Protein AF-A0A6S7JBY1-F1 (afdb_monomer_lite)

Secondary structure (DSSP, 8-state):
----PPPPGGGS---HHHHHHHHHHHHTT-S-HHHHHHHHHHHHHHHHHHHHHHHHHS-TT-HHHHHGGGG-GGGGGG--HHHHHHHHHHTTTT----SHHHHHHHHHHHHHHHH--HHHHHHHHHSSS--SSS-SHHHHHHHHHHHHTT----

Structure (mmCIF, N/CA/C/O backbone):
data_AF-A0A6S7JBY1-F1
#
_entry.id   AF-A0A6S7JBY1-F1
#
loop_
_atom_site.group_PDB
_atom_site.id
_atom_site.type_symbol
_atom_site.label_atom_id
_atom_site.label_alt_id
_atom_site.label_comp_id
_atom_site.label_asym_id
_atom_site.label_entity_id
_atom_site.label_seq_id
_atom_site.pdbx_PDB_ins_code
_atom_site.Cartn_x
_atom_site.Cartn_y
_atom_site.Cartn_z
_atom_site.occupancy
_atom_site.B_iso_or_equiv
_atom_site.auth_seq_id
_atom_site.auth_comp_id
_atom_site.auth_asym_id
_atom_site.auth_atom_id
_atom_site.pdbx_PDB_model_num
ATOM 1 N N . MET A 1 1 ? -11.657 14.594 -15.644 1.00 36.44 1 MET A N 1
ATOM 2 C CA . MET A 1 1 ? -10.731 13.537 -16.104 1.00 36.44 1 MET A CA 1
ATOM 3 C C . MET A 1 1 ? -9.314 14.055 -15.934 1.00 36.44 1 MET A C 1
ATOM 5 O O . MET A 1 1 ? -8.944 14.974 -16.653 1.00 36.44 1 MET A O 1
ATOM 9 N N . SER A 1 2 ? -8.553 13.565 -14.951 1.00 42.56 2 SER A N 1
ATOM 10 C CA . SER A 1 2 ? -7.123 13.880 -14.874 1.00 42.56 2 SER A CA 1
ATOM 11 C C . SER A 1 2 ? -6.397 13.076 -15.952 1.00 42.56 2 SER A C 1
ATOM 13 O O . SER A 1 2 ? -6.587 11.869 -16.083 1.00 42.56 2 SER A O 1
ATOM 15 N N . THR A 1 3 ? -5.607 13.746 -16.782 1.00 44.09 3 THR A N 1
ATOM 16 C CA . THR A 1 3 ? -4.753 13.074 -17.759 1.00 44.09 3 THR A CA 1
ATOM 17 C C . THR A 1 3 ? -3.568 12.478 -17.012 1.00 44.09 3 THR A C 1
ATOM 19 O O . THR A 1 3 ? -2.728 13.214 -16.495 1.00 44.09 3 THR A O 1
ATOM 22 N N . PHE A 1 4 ? -3.511 11.150 -16.916 1.00 60.12 4 PHE A N 1
ATOM 23 C CA . PHE A 1 4 ? -2.340 10.458 -16.393 1.00 60.12 4 PHE A CA 1
ATOM 24 C C . PHE A 1 4 ? -1.171 10.673 -17.358 1.00 60.12 4 PHE A C 1
ATOM 26 O O . PHE A 1 4 ? -1.163 10.144 -18.469 1.00 60.12 4 PHE A O 1
ATOM 33 N N . THR A 1 5 ? -0.190 11.471 -16.945 1.00 64.50 5 THR A N 1
ATOM 34 C CA . THR A 1 5 ? 1.061 11.625 -17.687 1.00 64.50 5 THR A CA 1
ATOM 35 C C . THR A 1 5 ? 2.014 10.519 -17.239 1.00 64.50 5 THR A C 1
ATOM 37 O O . THR A 1 5 ? 2.362 10.478 -16.056 1.00 64.50 5 THR A O 1
ATOM 40 N N . PRO A 1 6 ? 2.470 9.629 -18.137 1.00 69.75 6 PRO A N 1
ATOM 41 C CA . PRO A 1 6 ? 3.441 8.607 -17.777 1.00 69.75 6 PRO A CA 1
ATOM 42 C C . PRO A 1 6 ? 4.709 9.253 -17.209 1.00 69.75 6 PRO A C 1
ATOM 44 O O . PRO A 1 6 ? 5.205 10.240 -17.758 1.00 69.75 6 PRO A O 1
ATOM 47 N N . ALA A 1 7 ? 5.263 8.680 -16.136 1.00 75.44 7 ALA A N 1
ATOM 48 C CA . ALA A 1 7 ? 6.563 9.096 -15.606 1.00 75.44 7 ALA A CA 1
ATOM 49 C C . ALA A 1 7 ? 7.606 9.114 -16.734 1.00 75.44 7 ALA A C 1
ATOM 51 O O . ALA A 1 7 ? 7.550 8.254 -17.609 1.00 75.44 7 ALA A O 1
ATOM 52 N N . LYS A 1 8 ? 8.559 10.053 -16.738 1.00 85.38 8 LYS A N 1
ATOM 53 C CA . LYS A 1 8 ? 9.656 10.074 -17.727 1.00 85.38 8 LYS A CA 1
ATOM 54 C C . LYS A 1 8 ? 10.577 8.867 -17.517 1.00 85.38 8 LYS A C 1
ATOM 56 O O . LYS A 1 8 ? 10.761 8.449 -16.378 1.00 85.38 8 LYS A O 1
ATOM 61 N N . ASP A 1 9 ? 11.200 8.347 -18.571 1.00 84.44 9 ASP A N 1
ATOM 62 C CA . ASP A 1 9 ? 12.057 7.149 -18.487 1.00 84.44 9 ASP A CA 1
ATOM 63 C C . ASP A 1 9 ? 13.127 7.255 -17.387 1.00 84.44 9 ASP A C 1
ATOM 65 O O . ASP A 1 9 ? 13.173 6.435 -16.475 1.00 84.44 9 ASP A O 1
ATOM 69 N N . ASN A 1 10 ? 13.882 8.355 -17.360 1.00 80.00 10 ASN A N 1
ATOM 70 C CA . ASN A 1 10 ? 14.938 8.584 -16.364 1.00 80.00 10 ASN A CA 1
ATOM 71 C C . ASN A 1 10 ? 14.419 8.799 -14.927 1.00 80.00 10 ASN A C 1
ATOM 73 O O . ASN A 1 10 ? 15.210 8.842 -13.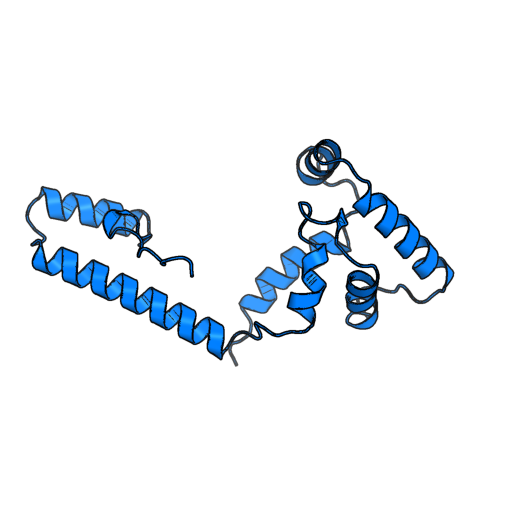978 1.00 80.00 10 ASN A O 1
ATOM 77 N N . SER A 1 11 ? 13.104 8.960 -14.759 1.00 84.94 11 SER A N 1
ATOM 78 C CA . SER A 1 11 ? 12.448 9.053 -13.451 1.00 84.94 11 SER A CA 1
ATOM 79 C C . SER A 1 11 ? 11.907 7.711 -12.952 1.00 84.94 11 SER A C 1
ATOM 81 O O . SER A 1 11 ? 11.552 7.619 -11.781 1.00 84.94 11 SER A O 1
ATOM 83 N N . LEU A 1 12 ? 11.888 6.667 -13.792 1.00 88.56 12 LEU A N 1
ATOM 84 C CA . LEU A 1 12 ? 11.520 5.324 -13.353 1.00 88.56 12 LEU A CA 1
ATOM 85 C C . LEU A 1 12 ? 12.555 4.795 -12.356 1.00 88.56 12 LEU A C 1
ATOM 87 O O . LEU A 1 12 ? 13.769 4.920 -12.551 1.00 88.56 12 LEU A O 1
ATOM 91 N N . PHE A 1 13 ? 12.063 4.195 -11.276 1.00 88.56 13 PHE A N 1
ATOM 92 C CA . PHE A 1 13 ? 12.916 3.480 -10.344 1.00 88.56 13 PHE A CA 1
ATOM 93 C C . PHE A 1 13 ? 13.251 2.111 -10.939 1.00 88.56 13 PHE A C 1
ATOM 95 O O . PHE A 1 13 ? 12.364 1.368 -11.331 1.00 88.56 13 PHE A O 1
ATOM 102 N N . ILE A 1 14 ? 14.537 1.788 -11.043 1.00 91.06 14 ILE A N 1
ATOM 103 C CA . ILE A 1 14 ? 15.023 0.482 -11.529 1.00 91.06 14 ILE A CA 1
ATOM 104 C C . ILE A 1 14 ? 16.037 -0.134 -10.556 1.00 91.06 14 ILE A C 1
ATOM 106 O O . ILE A 1 14 ? 16.766 -1.062 -10.898 1.00 91.06 14 ILE A O 1
ATOM 110 N N . GLY A 1 15 ? 16.103 0.415 -9.339 1.00 91.31 15 GLY A N 1
ATOM 111 C CA . GLY A 1 15 ? 17.172 0.169 -8.379 1.00 91.31 15 GLY A CA 1
ATOM 112 C C . GLY A 1 15 ? 18.366 1.105 -8.581 1.00 91.31 15 GLY A C 1
ATOM 113 O O . GLY A 1 15 ? 18.718 1.471 -9.703 1.00 91.31 15 GLY A O 1
ATOM 114 N N . PHE A 1 16 ? 18.996 1.501 -7.472 1.00 89.25 16 PHE A N 1
ATOM 115 C CA . PHE A 1 16 ? 20.134 2.426 -7.481 1.00 89.25 16 PHE A CA 1
ATOM 116 C C . PHE A 1 16 ? 21.323 1.869 -8.272 1.00 89.25 16 PHE A C 1
ATOM 118 O O . PHE A 1 16 ? 21.841 2.543 -9.155 1.00 89.25 16 PHE A O 1
ATOM 125 N N . VAL A 1 17 ? 21.707 0.616 -8.007 1.00 94.25 17 VAL A N 1
ATOM 126 C CA . VAL A 1 17 ? 22.855 -0.042 -8.656 1.00 94.25 17 VAL A CA 1
ATOM 127 C C . VAL A 1 17 ? 22.651 -0.141 -10.168 1.00 94.25 17 VAL A C 1
ATOM 129 O O . VAL A 1 17 ? 23.507 0.291 -10.935 1.00 94.25 17 VAL A O 1
ATOM 132 N N . THR A 1 18 ? 21.488 -0.635 -10.597 1.00 92.56 18 THR A N 1
ATOM 133 C CA . THR A 1 18 ? 21.123 -0.755 -12.013 1.00 92.56 18 THR A CA 1
ATOM 134 C C . THR A 1 18 ? 21.134 0.598 -12.712 1.00 92.56 18 THR A C 1
ATOM 136 O O . THR A 1 18 ? 21.651 0.714 -13.818 1.00 92.56 18 THR A O 1
ATOM 139 N N . LYS A 1 19 ? 20.598 1.641 -12.063 1.00 91.75 19 LYS A N 1
ATOM 140 C CA . LYS A 1 19 ? 20.559 2.993 -12.624 1.00 91.75 19 LYS A CA 1
ATOM 141 C C . LYS A 1 19 ? 21.957 3.580 -12.792 1.00 91.75 19 LYS A C 1
ATOM 143 O O . LYS A 1 19 ? 22.261 4.102 -13.858 1.00 91.75 19 LYS A O 1
ATOM 148 N N . THR A 1 20 ? 22.807 3.455 -11.776 1.00 93.25 20 THR A N 1
ATOM 149 C CA . THR A 1 20 ? 24.197 3.925 -11.830 1.00 93.25 20 THR A CA 1
ATOM 150 C C . THR A 1 20 ? 24.977 3.214 -12.934 1.00 93.25 20 THR A C 1
ATOM 152 O O . THR A 1 20 ? 25.657 3.869 -13.721 1.00 93.25 20 THR A O 1
ATOM 155 N N . GLN A 1 21 ? 24.827 1.892 -13.050 1.00 94.56 21 GLN A N 1
ATOM 156 C CA . GLN A 1 21 ? 25.494 1.116 -14.095 1.00 94.56 21 GLN A CA 1
ATOM 157 C C . GLN A 1 21 ? 24.974 1.458 -15.499 1.00 94.56 21 GLN A C 1
ATOM 159 O O . GLN A 1 21 ? 25.766 1.579 -16.427 1.00 94.56 21 GLN A O 1
ATOM 164 N N . LEU A 1 22 ? 23.661 1.649 -15.659 1.00 92.00 22 LEU A N 1
ATOM 165 C CA . LEU A 1 22 ? 23.058 2.063 -16.926 1.00 92.00 22 LEU A CA 1
ATOM 166 C C . LEU A 1 22 ? 23.603 3.420 -17.386 1.00 92.00 22 LEU A C 1
ATOM 168 O O . LEU A 1 22 ? 23.976 3.547 -18.547 1.00 92.00 22 LEU A O 1
ATOM 172 N N . CYS A 1 23 ? 23.682 4.412 -16.489 1.00 91.38 23 CYS A N 1
ATOM 173 C CA . CYS A 1 23 ? 24.256 5.721 -16.813 1.00 91.38 23 CYS A CA 1
ATOM 174 C C . CYS A 1 23 ? 25.703 5.591 -17.296 1.00 91.38 23 CYS A C 1
ATOM 176 O O . CYS A 1 23 ? 26.034 6.120 -18.353 1.00 91.38 23 CYS A O 1
ATOM 178 N N . LYS A 1 24 ? 26.527 4.822 -16.575 1.00 95.38 24 LYS A N 1
ATOM 179 C CA . LYS A 1 24 ? 27.924 4.579 -16.943 1.00 95.38 24 LYS A CA 1
ATOM 180 C C . LYS A 1 24 ? 28.054 3.969 -18.346 1.00 95.38 24 LYS A C 1
ATOM 182 O O . LYS A 1 24 ? 28.793 4.488 -19.171 1.00 95.38 24 LYS A O 1
ATOM 187 N N . LEU A 1 25 ? 27.292 2.917 -18.642 1.00 94.88 25 LEU A N 1
ATOM 188 C CA . LEU A 1 25 ? 27.345 2.235 -19.942 1.00 94.88 25 LEU A CA 1
ATOM 189 C C . LEU A 1 25 ? 26.817 3.097 -21.104 1.00 94.88 25 LEU A C 1
ATOM 191 O O . LEU A 1 25 ? 27.210 2.900 -22.251 1.00 94.88 25 LEU A O 1
ATOM 195 N N . ILE A 1 26 ? 25.922 4.050 -20.829 1.00 93.12 26 ILE A N 1
ATOM 196 C CA . ILE A 1 26 ? 25.489 5.044 -21.822 1.00 93.12 26 ILE A CA 1
ATOM 197 C C . ILE A 1 26 ? 26.615 6.047 -22.096 1.00 93.12 26 ILE A C 1
ATOM 199 O O . ILE A 1 26 ? 26.867 6.369 -23.254 1.00 93.12 26 ILE A O 1
ATOM 203 N N . GLU A 1 27 ? 27.289 6.532 -21.050 1.00 93.62 27 GLU A N 1
ATOM 204 C CA . GLU A 1 27 ? 28.423 7.462 -21.167 1.00 93.62 27 GLU A CA 1
ATOM 205 C C . GLU A 1 27 ? 29.613 6.829 -21.903 1.00 93.62 27 GLU A C 1
ATOM 207 O O . GLU A 1 27 ? 30.256 7.493 -22.714 1.00 93.62 27 GLU A O 1
ATOM 212 N N . GLU A 1 28 ? 29.868 5.540 -21.669 1.00 95.50 28 GLU A N 1
ATOM 213 C CA . GLU A 1 28 ? 30.917 4.756 -22.338 1.00 95.50 28 GLU A CA 1
ATOM 214 C C . GLU A 1 28 ? 30.562 4.395 -23.795 1.00 95.50 28 GLU A C 1
ATOM 216 O O . GLU A 1 28 ? 31.433 3.987 -24.560 1.00 95.50 28 GLU A O 1
ATOM 221 N N . GLY A 1 29 ? 29.305 4.592 -24.217 1.00 92.75 29 GLY A N 1
ATOM 222 C CA . GLY A 1 29 ? 28.830 4.269 -25.568 1.00 92.75 29 GLY A CA 1
ATOM 223 C C . GLY A 1 29 ? 28.512 2.786 -25.794 1.00 92.75 29 GLY A C 1
ATOM 224 O O . GLY A 1 29 ? 28.163 2.400 -26.911 1.00 92.75 29 GLY A O 1
ATOM 225 N N . ASP A 1 30 ? 28.569 1.969 -24.741 1.00 94.00 30 ASP A N 1
ATOM 226 C CA . ASP A 1 30 ? 28.297 0.527 -24.772 1.00 94.00 30 ASP A CA 1
ATOM 227 C C . ASP A 1 30 ? 26.800 0.208 -24.928 1.00 94.00 30 ASP A C 1
ATOM 229 O O . ASP A 1 30 ? 26.419 -0.884 -25.361 1.00 94.00 30 ASP A O 1
ATOM 233 N N . ILE A 1 31 ? 25.924 1.162 -24.594 1.00 93.31 31 ILE A N 1
ATOM 234 C CA . ILE A 1 31 ? 24.472 1.041 -24.758 1.00 93.31 31 ILE A CA 1
ATOM 235 C C . ILE A 1 31 ? 23.972 2.019 -25.816 1.00 93.31 31 ILE A C 1
ATOM 237 O O . ILE A 1 31 ? 24.049 3.237 -25.670 1.00 93.31 31 ILE A O 1
ATOM 241 N N . SER A 1 32 ? 23.354 1.470 -26.863 1.00 93.44 32 SER A N 1
ATOM 242 C CA . SER A 1 32 ? 22.677 2.275 -27.878 1.00 93.44 32 SER A CA 1
ATOM 243 C C . SER A 1 32 ? 21.369 2.887 -27.348 1.00 93.44 32 SER A C 1
ATOM 245 O O . SER A 1 32 ? 20.693 2.281 -26.505 1.00 93.44 32 SER A O 1
ATOM 247 N N . PRO A 1 33 ? 20.913 4.025 -27.909 1.00 91.25 33 PRO A N 1
ATOM 248 C CA . PRO A 1 33 ? 19.609 4.601 -27.571 1.00 91.25 33 PRO A CA 1
ATOM 249 C C . PRO A 1 33 ? 18.438 3.627 -27.780 1.00 91.25 33 PRO A C 1
ATOM 251 O O . PRO A 1 33 ? 17.457 3.650 -27.036 1.00 91.25 33 PRO A O 1
ATOM 254 N N . ALA A 1 34 ? 18.541 2.733 -28.771 1.00 92.19 34 ALA A N 1
ATOM 255 C CA . ALA A 1 34 ? 17.532 1.709 -29.031 1.00 92.19 34 ALA A CA 1
ATOM 256 C C . ALA A 1 34 ? 17.440 0.689 -27.884 1.00 92.19 34 ALA A C 1
ATOM 258 O O . ALA A 1 34 ? 16.339 0.347 -27.451 1.00 92.19 34 ALA A O 1
ATOM 259 N N . LEU A 1 35 ? 18.587 0.244 -27.359 1.00 92.38 35 LEU A N 1
ATOM 260 C CA . LEU A 1 35 ? 18.645 -0.683 -26.230 1.00 92.38 35 LEU A CA 1
ATOM 261 C C . LEU A 1 35 ? 18.183 -0.015 -24.926 1.00 92.38 35 LEU A C 1
ATOM 263 O O . LEU A 1 35 ? 17.423 -0.615 -24.167 1.00 92.38 35 LEU A O 1
ATOM 267 N N . GLN A 1 36 ? 18.563 1.246 -24.703 1.00 91.62 36 GLN A N 1
ATOM 268 C CA . GLN A 1 36 ? 18.078 2.044 -23.575 1.00 91.62 36 GLN A CA 1
ATOM 269 C C . GLN A 1 36 ? 16.544 2.167 -23.586 1.00 91.62 36 GLN A C 1
ATOM 271 O O . GLN A 1 36 ? 15.890 1.947 -22.566 1.00 91.62 36 GLN A O 1
ATOM 276 N N . ASN A 1 37 ? 15.953 2.469 -24.745 1.00 91.94 37 ASN A N 1
ATOM 277 C CA . ASN A 1 37 ? 14.500 2.541 -24.901 1.00 91.94 37 ASN A CA 1
ATOM 278 C C . ASN A 1 37 ? 13.837 1.172 -24.655 1.00 91.94 37 ASN A C 1
ATOM 280 O O . ASN A 1 37 ? 12.859 1.074 -23.913 1.00 91.94 37 ASN A O 1
ATOM 284 N N . ALA A 1 38 ? 14.399 0.091 -25.207 1.00 93.69 38 ALA A N 1
ATOM 285 C CA . ALA A 1 38 ? 13.892 -1.263 -24.984 1.00 93.69 38 ALA A CA 1
ATOM 286 C C . ALA A 1 38 ? 13.890 -1.653 -23.494 1.00 93.69 38 ALA A C 1
ATOM 288 O O . ALA A 1 38 ? 12.919 -2.251 -23.015 1.00 93.69 38 ALA A O 1
ATOM 289 N N . LEU A 1 39 ? 14.928 -1.265 -22.746 1.00 93.19 39 LEU A N 1
ATOM 290 C CA . LEU A 1 39 ? 14.995 -1.458 -21.299 1.00 93.19 39 LEU A CA 1
ATOM 291 C C . LEU A 1 39 ? 13.854 -0.721 -20.590 1.00 93.19 39 LEU A C 1
ATOM 293 O O . LEU A 1 39 ? 13.082 -1.348 -19.867 1.00 93.19 39 LEU A O 1
ATOM 297 N N . TYR A 1 40 ? 13.698 0.586 -20.817 1.00 93.44 40 TYR A N 1
ATOM 298 C CA . TYR A 1 40 ? 12.648 1.362 -20.152 1.00 93.44 40 TYR A CA 1
ATOM 299 C C . TYR A 1 40 ? 11.238 0.902 -20.530 1.00 93.44 40 TYR A C 1
ATOM 301 O O . TYR A 1 40 ? 10.360 0.830 -19.668 1.00 93.44 40 TYR A O 1
ATOM 309 N N . LYS A 1 41 ? 11.020 0.499 -21.786 1.00 93.88 41 LYS A N 1
ATOM 310 C CA . LYS A 1 41 ? 9.768 -0.134 -22.216 1.00 93.88 41 LYS A CA 1
ATOM 311 C C . LYS A 1 41 ? 9.486 -1.415 -21.426 1.00 93.88 41 LYS A C 1
ATOM 313 O O . LYS A 1 41 ? 8.355 -1.623 -20.991 1.00 93.88 41 LYS A O 1
ATOM 318 N N . SER A 1 42 ? 10.506 -2.240 -21.202 1.00 93.44 42 SER A N 1
ATOM 319 C CA . SER A 1 42 ? 10.387 -3.488 -20.438 1.00 93.44 42 SER A CA 1
ATOM 320 C C . SER A 1 42 ? 10.122 -3.230 -18.954 1.00 93.44 42 SER A C 1
ATOM 322 O O . SER A 1 42 ? 9.249 -3.863 -18.371 1.00 93.44 42 SER A O 1
ATOM 324 N N . VAL A 1 43 ? 10.797 -2.245 -18.357 1.00 93.94 43 VAL A N 1
ATOM 325 C CA . VAL A 1 43 ? 10.558 -1.802 -16.971 1.00 93.94 43 VAL A CA 1
ATOM 326 C C . VAL A 1 43 ? 9.114 -1.340 -16.786 1.00 93.94 43 VAL A C 1
ATOM 328 O O . VAL A 1 43 ? 8.455 -1.728 -15.824 1.00 93.94 43 VAL A O 1
ATOM 331 N N . ARG A 1 44 ? 8.584 -0.543 -17.720 1.00 93.12 44 ARG A N 1
ATOM 332 C CA . ARG A 1 44 ? 7.176 -0.121 -17.684 1.00 93.12 44 ARG A CA 1
ATOM 333 C C . ARG A 1 44 ? 6.233 -1.308 -17.778 1.00 93.12 44 ARG A C 1
ATOM 335 O O . ARG A 1 44 ? 5.300 -1.389 -16.988 1.00 93.12 44 ARG A O 1
ATOM 342 N N . ALA A 1 45 ? 6.484 -2.219 -18.716 1.00 94.00 45 ALA A N 1
ATOM 343 C CA . ALA A 1 45 ? 5.679 -3.424 -18.862 1.00 94.00 45 ALA A CA 1
ATOM 344 C C . ALA A 1 45 ? 5.688 -4.253 -17.571 1.00 94.00 45 ALA A C 1
ATOM 346 O O . ALA A 1 45 ? 4.629 -4.676 -17.123 1.00 94.00 45 ALA A O 1
ATOM 347 N N . PHE A 1 46 ? 6.847 -4.412 -16.929 1.00 93.81 46 PHE A N 1
ATOM 348 C CA . PHE A 1 46 ? 6.959 -5.083 -15.638 1.00 93.81 46 PHE A CA 1
ATOM 349 C C . PHE A 1 46 ? 6.102 -4.408 -14.558 1.00 93.81 46 PHE A C 1
ATOM 351 O O . PHE A 1 46 ? 5.325 -5.091 -13.894 1.00 93.81 46 PHE A O 1
ATOM 358 N N . TYR A 1 47 ? 6.187 -3.081 -14.408 1.00 92.06 47 TYR A N 1
ATOM 359 C CA . TYR A 1 47 ? 5.376 -2.351 -13.427 1.00 92.06 47 TYR A CA 1
ATOM 360 C C . TYR A 1 47 ? 3.878 -2.480 -13.687 1.00 92.06 47 TYR A C 1
ATOM 362 O O . TYR A 1 47 ? 3.123 -2.715 -12.748 1.00 92.06 47 TYR A O 1
ATOM 370 N N . VAL A 1 48 ? 3.455 -2.369 -14.948 1.00 91.31 48 VAL A N 1
ATOM 371 C CA . VAL A 1 48 ? 2.054 -2.563 -15.339 1.00 91.31 48 VAL A CA 1
ATOM 372 C C . VAL A 1 48 ? 1.599 -3.974 -14.981 1.00 91.31 48 VAL A C 1
ATOM 374 O O . VAL A 1 48 ? 0.614 -4.115 -14.273 1.00 91.31 48 VAL A O 1
ATOM 377 N N . ARG A 1 49 ? 2.352 -5.011 -15.369 1.00 93.38 49 ARG A N 1
ATOM 378 C CA . ARG A 1 49 ? 2.007 -6.407 -15.054 1.00 93.38 49 ARG A CA 1
ATOM 379 C C . ARG A 1 49 ? 1.982 -6.697 -13.559 1.00 93.38 49 ARG A C 1
ATOM 381 O O . ARG A 1 49 ? 1.115 -7.424 -13.096 1.00 93.38 49 ARG A O 1
ATOM 388 N N . THR A 1 50 ? 2.918 -6.128 -12.807 1.00 89.81 50 THR A N 1
ATOM 389 C CA . THR A 1 50 ? 2.968 -6.284 -11.348 1.00 89.81 50 THR A CA 1
ATOM 390 C C . THR A 1 50 ? 1.757 -5.632 -10.697 1.00 89.81 50 THR A C 1
ATOM 392 O O . THR A 1 50 ? 1.176 -6.202 -9.781 1.00 89.81 50 THR A O 1
ATOM 395 N N . LEU A 1 51 ? 1.359 -4.452 -11.178 1.00 88.50 51 LEU A N 1
ATOM 396 C CA . LEU A 1 51 ? 0.183 -3.760 -10.673 1.00 88.50 51 LEU A CA 1
ATOM 397 C C . LEU A 1 51 ? -1.111 -4.483 -11.057 1.00 88.50 51 LEU A C 1
ATOM 399 O O . LEU A 1 51 ? -1.967 -4.634 -10.199 1.00 88.50 51 LEU A O 1
ATOM 403 N N . GLU A 1 52 ? -1.237 -4.958 -12.299 1.00 90.56 52 GLU A N 1
ATOM 404 C CA . GLU A 1 52 ? -2.353 -5.812 -12.738 1.00 90.56 52 GLU A CA 1
ATOM 405 C C . GLU A 1 52 ? -2.471 -7.036 -11.826 1.00 90.56 52 GLU A C 1
ATOM 407 O O . GLU A 1 52 ? -3.512 -7.255 -11.220 1.00 90.56 52 GLU A O 1
ATOM 412 N N . TYR A 1 53 ? -1.366 -7.758 -11.620 1.00 89.56 53 TYR A N 1
ATOM 413 C CA . TYR A 1 53 ? -1.329 -8.897 -10.709 1.00 89.56 53 TYR A CA 1
ATOM 414 C C . TYR A 1 53 ? -1.743 -8.510 -9.285 1.00 89.56 53 TYR A C 1
ATOM 416 O O . TYR A 1 53 ? -2.536 -9.211 -8.665 1.00 89.56 53 TYR A O 1
ATOM 424 N N . ALA A 1 54 ? -1.225 -7.400 -8.756 1.00 85.75 54 ALA A N 1
ATOM 425 C CA . ALA A 1 54 ? -1.577 -6.926 -7.424 1.00 85.75 54 ALA A CA 1
ATOM 426 C C . ALA A 1 54 ? -3.067 -6.575 -7.320 1.00 85.75 54 ALA A C 1
ATOM 428 O O . ALA A 1 54 ? -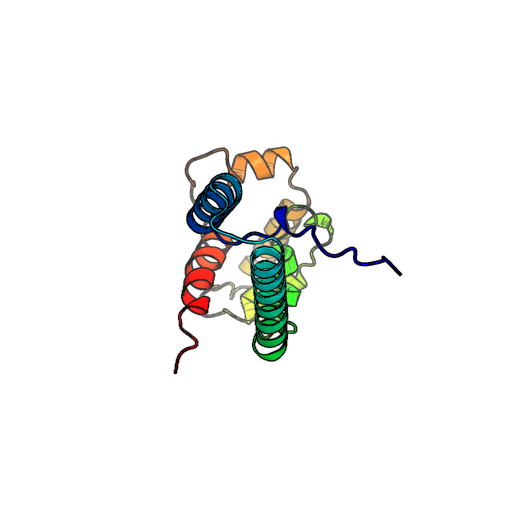3.685 -6.904 -6.319 1.00 85.75 54 ALA A O 1
ATOM 429 N N . ILE A 1 55 ? -3.655 -5.953 -8.342 1.00 84.81 55 ILE A N 1
ATOM 430 C CA . ILE A 1 55 ? -5.089 -5.644 -8.376 1.00 84.81 55 ILE A CA 1
ATOM 431 C C . ILE A 1 55 ? -5.928 -6.921 -8.413 1.00 84.81 55 ILE A C 1
ATOM 433 O O . ILE A 1 55 ? -6.927 -7.007 -7.706 1.00 84.81 55 ILE A O 1
ATOM 437 N N . ASP A 1 56 ? -5.506 -7.907 -9.201 1.00 86.56 56 ASP A N 1
ATOM 438 C CA . ASP A 1 56 ? -6.251 -9.151 -9.390 1.00 86.56 56 ASP A CA 1
ATOM 439 C C . ASP A 1 56 ? -6.146 -10.100 -8.185 1.00 86.56 56 ASP A C 1
ATOM 441 O O . ASP A 1 56 ? -7.046 -10.907 -7.957 1.00 86.56 56 ASP A O 1
ATOM 445 N N . ASN A 1 57 ? -5.042 -10.038 -7.430 1.00 85.06 57 ASN A N 1
ATOM 446 C CA . ASN A 1 57 ? -4.722 -11.031 -6.398 1.00 85.06 57 ASN A CA 1
ATOM 447 C C . ASN A 1 57 ? -4.691 -10.471 -4.973 1.00 85.06 57 ASN A C 1
ATOM 449 O O . ASN A 1 57 ? -4.829 -11.244 -4.026 1.00 85.06 57 ASN A O 1
ATOM 453 N N . LEU A 1 58 ? -4.493 -9.163 -4.782 1.00 80.38 58 LEU A N 1
ATOM 454 C CA . LEU A 1 58 ? -4.649 -8.566 -3.458 1.00 80.38 58 LEU A CA 1
ATOM 455 C C . LEU A 1 58 ? -6.129 -8.275 -3.222 1.00 80.38 58 LEU A C 1
ATOM 457 O O . LEU A 1 58 ? -6.810 -7.796 -4.131 1.00 80.38 58 LEU A O 1
ATOM 461 N N . PRO A 1 59 ? -6.640 -8.491 -2.001 1.00 77.81 59 PRO A N 1
ATOM 462 C CA . PRO A 1 59 ? -8.009 -8.145 -1.671 1.00 77.81 59 PRO A CA 1
ATOM 463 C C . PRO A 1 59 ? -8.092 -6.623 -1.471 1.00 77.81 59 PRO A C 1
ATOM 465 O O . PRO A 1 59 ? -8.213 -6.127 -0.360 1.00 77.81 59 PRO A O 1
ATOM 468 N N . LEU A 1 60 ? -7.960 -5.851 -2.556 1.00 72.75 60 LEU A N 1
ATOM 469 C CA . LEU A 1 60 ? -7.986 -4.385 -2.508 1.00 72.75 60 LEU A CA 1
ATOM 470 C C . LEU A 1 60 ? -9.344 -3.850 -2.029 1.00 72.75 60 LEU A C 1
ATOM 472 O O . LEU A 1 60 ? -9.391 -2.772 -1.450 1.00 72.75 60 LEU A O 1
ATOM 476 N N . ASN A 1 61 ? -10.406 -4.638 -2.221 1.00 74.25 61 ASN A N 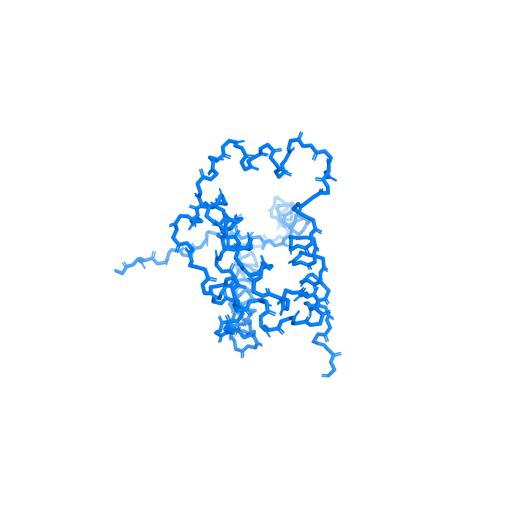1
ATOM 477 C CA . ASN A 1 61 ? -11.736 -4.437 -1.644 1.00 74.25 61 ASN A CA 1
ATOM 478 C C . ASN A 1 61 ? -11.955 -5.350 -0.416 1.00 74.25 61 ASN A C 1
ATOM 480 O O . ASN A 1 61 ? -13.006 -5.974 -0.295 1.00 74.25 61 ASN A O 1
ATOM 484 N N . ASP A 1 62 ? -10.951 -5.517 0.451 1.00 80.75 62 ASP A N 1
ATOM 485 C CA . ASP A 1 62 ? -11.160 -6.141 1.764 1.00 80.75 62 ASP A CA 1
ATOM 486 C C . ASP A 1 62 ? -11.776 -5.110 2.709 1.00 80.75 62 ASP A C 1
ATOM 488 O O . ASP A 1 62 ? -11.244 -4.004 2.851 1.00 80.75 62 ASP A O 1
ATOM 492 N N . ASP A 1 63 ? -12.836 -5.496 3.422 1.00 83.31 63 ASP A N 1
ATOM 493 C CA . ASP A 1 63 ? -13.441 -4.685 4.483 1.00 83.31 63 ASP A CA 1
ATOM 494 C C . ASP A 1 63 ? -12.392 -4.199 5.491 1.00 83.31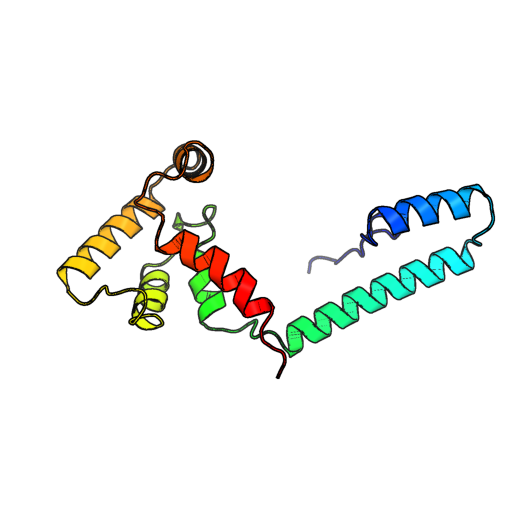 63 ASP A C 1
ATOM 496 O O . ASP A 1 63 ? -12.504 -3.120 6.065 1.00 83.31 63 ASP A O 1
ATOM 500 N N . LEU A 1 64 ? -11.320 -4.966 5.695 1.00 83.12 64 LEU A N 1
ATOM 501 C CA . LEU A 1 64 ? -10.215 -4.557 6.538 1.00 83.12 64 LEU A CA 1
ATOM 502 C C . LEU A 1 64 ? -9.519 -3.314 5.997 1.00 83.12 64 LEU A C 1
ATOM 504 O O . LEU A 1 64 ? -9.304 -2.380 6.765 1.00 83.12 64 LEU A O 1
ATOM 508 N N . LEU A 1 65 ? -9.160 -3.284 4.713 1.00 81.50 65 LEU A N 1
ATOM 509 C CA . LEU A 1 65 ? -8.471 -2.134 4.122 1.00 81.50 65 LEU A CA 1
ATOM 510 C C . LEU A 1 65 ? -9.366 -0.893 4.102 1.00 81.50 65 LEU A C 1
ATOM 512 O O . LEU A 1 65 ? -8.872 0.218 4.293 1.00 81.50 65 LEU A O 1
ATOM 516 N N . GLU A 1 66 ? -10.673 -1.087 3.927 1.00 83.69 66 GLU A N 1
ATOM 517 C CA . GLU A 1 66 ? -11.665 -0.018 4.011 1.00 83.69 66 GLU A CA 1
ATOM 518 C C . GLU A 1 66 ? -11.728 0.589 5.419 1.00 83.69 66 GLU A C 1
ATOM 520 O O . GLU A 1 66 ? -11.604 1.804 5.553 1.00 83.69 66 GLU A O 1
ATOM 525 N N . ASN A 1 67 ? -11.808 -0.239 6.466 1.00 83.00 67 ASN A N 1
ATOM 526 C CA . ASN A 1 67 ? -11.832 0.229 7.857 1.00 83.00 67 ASN A CA 1
ATOM 527 C C . ASN A 1 67 ? -10.449 0.705 8.351 1.00 83.00 67 ASN A C 1
ATOM 529 O O . ASN A 1 67 ? -10.348 1.510 9.271 1.00 83.00 67 ASN A O 1
ATOM 533 N N . ALA A 1 68 ? -9.345 0.280 7.725 1.00 81.31 68 ALA A N 1
ATOM 534 C CA . ALA A 1 68 ? -7.990 0.713 8.086 1.00 81.31 68 ALA A CA 1
ATOM 535 C C . ALA A 1 68 ? -7.706 2.198 7.780 1.00 81.31 68 ALA A C 1
ATOM 537 O O . ALA A 1 68 ? -6.637 2.706 8.136 1.00 81.31 68 ALA A O 1
ATOM 538 N N . LYS A 1 69 ? -8.640 2.923 7.151 1.00 71.56 69 LYS A N 1
ATOM 539 C CA . LYS A 1 69 ? -8.524 4.366 6.884 1.00 71.56 69 LYS A CA 1
ATOM 540 C C . LYS A 1 69 ? -8.342 5.197 8.153 1.00 71.56 69 LYS A C 1
ATOM 542 O O . LYS A 1 69 ? -7.662 6.224 8.078 1.00 71.56 69 LYS A O 1
ATOM 547 N N . LEU A 1 70 ? -8.805 4.708 9.308 1.00 73.81 70 LEU A N 1
ATOM 548 C CA . LEU A 1 70 ? -8.563 5.316 10.622 1.00 73.81 70 LEU A CA 1
ATOM 549 C C . LEU A 1 70 ? -7.063 5.513 10.937 1.00 73.81 70 LEU A C 1
ATOM 551 O O . LEU A 1 70 ? -6.693 6.404 11.698 1.00 73.81 70 LEU A O 1
ATOM 555 N N . VAL A 1 71 ? -6.168 4.726 10.317 1.00 73.12 71 VAL A N 1
ATOM 556 C CA . VAL A 1 71 ? -4.702 4.825 10.488 1.00 73.12 71 VAL A CA 1
ATOM 557 C C . VAL A 1 71 ? -4.122 6.070 9.794 1.00 73.12 71 VAL A C 1
ATOM 559 O O . VAL A 1 71 ? -2.977 6.463 10.040 1.00 73.12 71 VAL A O 1
ATOM 562 N N . ASN A 1 72 ? -4.894 6.746 8.940 1.00 80.31 72 ASN A N 1
ATOM 563 C CA . ASN A 1 72 ? -4.466 7.986 8.310 1.00 80.31 72 ASN A CA 1
ATOM 564 C C . ASN A 1 72 ? -4.603 9.176 9.271 1.00 80.31 72 ASN A C 1
ATOM 566 O O . ASN A 1 72 ? -5.604 9.889 9.268 1.00 80.31 72 ASN A O 1
ATOM 570 N N . PHE A 1 73 ? -3.536 9.448 10.025 1.00 78.12 73 PHE A N 1
ATOM 571 C CA . PHE A 1 73 ? -3.464 10.564 10.976 1.00 78.12 73 PHE A CA 1
ATOM 572 C C . PHE A 1 73 ? -3.856 11.926 10.385 1.00 78.12 73 PHE A C 1
ATOM 574 O O . PHE A 1 73 ? -4.380 12.761 11.113 1.00 78.12 73 PHE A O 1
ATOM 581 N N . ASN A 1 74 ? -3.636 12.157 9.086 1.00 79.31 74 ASN A N 1
ATOM 582 C CA . ASN A 1 74 ? -3.959 13.432 8.433 1.00 79.31 74 ASN A CA 1
ATOM 583 C C . ASN A 1 74 ? -5.453 13.596 8.102 1.00 79.31 74 ASN A C 1
ATOM 585 O O . ASN A 1 74 ? -5.823 14.600 7.504 1.00 79.31 74 ASN A O 1
ATOM 589 N N . ARG A 1 75 ? -6.274 12.573 8.360 1.00 81.56 75 ARG A N 1
ATOM 590 C CA . ARG A 1 75 ? -7.721 12.561 8.096 1.00 81.56 75 ARG A CA 1
ATOM 591 C C . ARG A 1 75 ? -8.519 11.989 9.268 1.00 81.56 75 ARG A C 1
ATOM 593 O O . ARG A 1 75 ? -9.664 11.586 9.087 1.00 81.56 75 ARG A O 1
ATOM 600 N N . ARG A 1 76 ? -7.909 11.914 10.451 1.00 83.69 76 ARG A N 1
ATOM 601 C CA . ARG A 1 76 ? -8.498 11.326 11.665 1.00 83.69 76 ARG A CA 1
ATOM 602 C C . ARG A 1 76 ? -9.816 11.989 12.068 1.00 83.69 76 ARG A C 1
ATOM 604 O O . ARG A 1 76 ? -10.691 11.335 12.617 1.00 83.69 76 ARG A O 1
ATOM 611 N N . GLU A 1 77 ? -9.974 13.271 11.759 1.00 85.62 77 GLU A N 1
ATOM 612 C CA . GLU A 1 77 ? -11.188 14.042 12.006 1.00 85.62 77 GLU A CA 1
ATOM 613 C C . GLU A 1 77 ? -12.394 13.540 11.195 1.00 85.62 77 GLU A C 1
ATOM 615 O O . GLU A 1 77 ? -13.529 13.856 11.534 1.00 85.62 77 GLU A O 1
ATOM 620 N N . TYR A 1 78 ? -12.150 12.748 10.145 1.00 87.06 78 TYR A N 1
ATOM 621 C CA . TYR A 1 78 ? -13.175 12.098 9.327 1.00 87.06 78 TYR A CA 1
ATOM 622 C C . TYR A 1 78 ? -13.313 10.599 9.612 1.00 87.06 78 TYR A C 1
ATOM 624 O O . TYR A 1 78 ? -14.127 9.952 8.961 1.00 87.06 78 TYR A O 1
ATOM 632 N N . ALA A 1 79 ? -12.502 10.042 10.517 1.00 86.25 79 ALA A N 1
ATOM 633 C CA . ALA A 1 79 ? -12.634 8.646 10.913 1.00 86.25 79 ALA A CA 1
ATOM 634 C C . ALA A 1 79 ? -13.951 8.439 11.672 1.00 86.25 79 ALA A C 1
ATOM 636 O O . ALA A 1 79 ? -14.427 9.340 12.370 1.00 86.25 79 ALA A O 1
ATOM 637 N N . GLU A 1 80 ? -14.511 7.242 11.581 1.00 90.00 80 GLU A N 1
ATOM 638 C CA . GLU A 1 80 ? -15.722 6.866 12.305 1.00 90.00 80 GLU A CA 1
ATOM 639 C C . GLU A 1 80 ? -15.404 5.835 13.389 1.00 90.00 80 GLU A C 1
ATOM 641 O O . GLU A 1 80 ? -14.532 4.983 13.231 1.00 90.00 80 GLU A O 1
ATOM 646 N N . LEU A 1 81 ? -16.138 5.881 14.504 1.00 88.88 81 LEU A N 1
ATOM 647 C CA . LEU A 1 81 ? -15.965 4.904 15.585 1.00 88.88 81 LEU A CA 1
ATOM 648 C C . LEU A 1 81 ? -16.245 3.468 15.104 1.00 88.88 81 LEU A C 1
ATOM 650 O O . LEU A 1 81 ? -15.585 2.532 15.550 1.00 88.88 81 LEU A O 1
ATOM 654 N N . SER A 1 82 ? -17.160 3.312 14.144 1.00 90.25 82 SER A N 1
ATOM 655 C CA . SER A 1 82 ? -17.475 2.048 13.467 1.00 90.25 82 SER A CA 1
ATOM 656 C C . SER A 1 82 ? -16.233 1.379 12.862 1.00 90.25 82 SER A C 1
ATOM 658 O O . SER A 1 82 ? -16.107 0.154 12.906 1.00 90.25 82 SER A O 1
ATOM 660 N N . GLU A 1 83 ? -15.273 2.171 12.370 1.00 87.25 83 GLU A N 1
ATOM 661 C CA . GLU A 1 83 ? -14.008 1.670 11.832 1.00 87.25 83 GLU A CA 1
ATOM 662 C C . GLU A 1 83 ? -13.146 1.037 12.933 1.00 87.25 83 GLU A C 1
ATOM 664 O O . GLU A 1 83 ? -12.462 0.047 12.687 1.00 87.25 83 GLU A O 1
ATOM 669 N N . VAL A 1 84 ? -13.193 1.560 14.163 1.00 87.25 84 VAL A N 1
ATOM 670 C CA . VAL A 1 84 ? -12.491 0.997 15.331 1.00 87.25 84 VAL A CA 1
ATOM 671 C C . VAL A 1 84 ? -13.201 -0.256 15.841 1.00 87.25 84 VAL A C 1
ATOM 673 O O . VAL A 1 84 ? -12.552 -1.277 16.088 1.00 87.25 84 VAL A O 1
ATOM 676 N N . GLU A 1 85 ? -14.529 -0.204 15.958 1.00 87.62 85 GLU A N 1
ATOM 677 C CA . GLU A 1 85 ? -15.369 -1.337 16.364 1.00 87.62 85 GLU A CA 1
ATOM 678 C C . GLU A 1 85 ? -15.173 -2.540 15.438 1.00 87.62 85 GLU A C 1
ATOM 680 O O . GLU A 1 85 ? -15.100 -3.679 15.902 1.00 87.62 85 GLU A O 1
ATOM 685 N N . TYR A 1 86 ? -15.000 -2.296 14.137 1.00 89.06 86 TYR A N 1
ATOM 686 C CA . TYR A 1 86 ? -14.673 -3.334 13.169 1.00 89.06 86 TYR A CA 1
ATOM 687 C C . TYR A 1 86 ? -13.426 -4.137 13.569 1.00 89.06 86 TYR A C 1
ATOM 689 O O . TYR A 1 86 ? -13.450 -5.368 13.529 1.00 89.06 86 TYR A O 1
ATOM 697 N N . PHE A 1 87 ? -12.341 -3.478 13.992 1.00 86.50 87 PHE A N 1
ATOM 698 C CA . PHE A 1 87 ? -11.122 -4.181 14.408 1.00 86.50 87 PHE A CA 1
ATOM 699 C C . PHE A 1 87 ? -11.314 -4.934 15.719 1.00 86.50 87 PHE A C 1
ATOM 701 O O . PHE A 1 87 ? -10.830 -6.060 15.834 1.00 86.50 87 PHE A O 1
ATOM 708 N N . VAL A 1 88 ? -12.024 -4.344 16.683 1.00 86.94 88 VAL A N 1
ATOM 709 C CA . VAL A 1 88 ? -12.344 -5.008 17.954 1.00 86.94 88 VAL A CA 1
ATOM 710 C C . VAL A 1 88 ? -13.111 -6.309 17.706 1.00 86.94 88 VAL A C 1
ATOM 712 O O . VAL A 1 88 ? -12.701 -7.358 18.198 1.00 86.94 88 VAL A O 1
ATOM 715 N N . ASN A 1 89 ? -14.140 -6.259 16.860 1.00 86.50 89 ASN A N 1
ATOM 716 C CA . ASN A 1 89 ? -14.980 -7.411 16.526 1.00 86.50 89 ASN A CA 1
ATOM 717 C C . ASN A 1 89 ? -14.274 -8.423 15.607 1.00 86.50 89 ASN A C 1
ATOM 719 O O . ASN A 1 89 ? -14.493 -9.625 15.703 1.00 86.50 89 ASN A O 1
ATOM 723 N N . ARG A 1 90 ? -13.410 -7.977 14.687 1.00 86.69 90 ARG A N 1
ATOM 724 C CA . ARG A 1 90 ? -12.685 -8.891 13.784 1.00 86.69 90 ARG A CA 1
ATOM 725 C C . ARG A 1 90 ? -11.536 -9.618 14.484 1.00 86.69 90 ARG A C 1
ATOM 727 O O . ARG A 1 90 ? -11.183 -10.728 14.089 1.00 86.69 90 ARG A O 1
ATOM 734 N N . PHE A 1 91 ? -10.941 -9.002 15.504 1.00 85.12 91 PHE A N 1
ATOM 735 C CA . PHE A 1 91 ? -9.755 -9.508 16.194 1.00 85.12 91 PHE A CA 1
ATOM 736 C C . PHE A 1 91 ? -9.989 -9.721 17.694 1.00 85.12 91 PHE A C 1
ATOM 738 O O . PHE A 1 91 ? -9.098 -9.443 18.494 1.00 85.12 91 PHE A O 1
ATOM 745 N N . GLU A 1 92 ? -11.140 -10.272 18.080 1.00 81.94 92 GLU A N 1
ATOM 746 C CA . GLU A 1 92 ? -11.548 -10.480 19.485 1.00 81.94 92 GLU A CA 1
ATOM 747 C C . GLU A 1 92 ? -10.495 -11.212 20.338 1.00 81.94 92 GLU A C 1
ATOM 749 O O . GLU A 1 92 ? -10.298 -10.904 21.513 1.00 81.94 92 GLU A O 1
ATOM 754 N N . LEU A 1 93 ? -9.767 -12.168 19.744 1.00 79.75 93 LEU A N 1
ATOM 755 C CA . LEU A 1 93 ? -8.703 -12.917 20.429 1.00 79.75 93 LEU A CA 1
ATOM 756 C C . LEU A 1 93 ? -7.464 -12.060 20.744 1.00 79.75 93 LEU A C 1
ATOM 758 O O . LEU A 1 93 ? -6.691 -12.391 21.643 1.00 79.75 93 LEU A O 1
ATOM 762 N N . LEU A 1 94 ? -7.240 -10.989 19.981 1.00 80.75 94 LEU A N 1
ATOM 763 C CA . LEU A 1 94 ? -6.100 -10.082 20.131 1.00 80.75 94 LEU A CA 1
ATOM 764 C C . LEU A 1 94 ? -6.477 -8.789 20.862 1.00 80.75 94 LEU A C 1
ATOM 766 O O . LEU A 1 94 ? -5.615 -8.213 21.532 1.00 80.75 94 LEU A O 1
ATOM 770 N N . LEU A 1 95 ? -7.724 -8.343 20.702 1.00 79.69 95 LEU A N 1
ATOM 771 C CA . LEU A 1 95 ? -8.304 -7.112 21.226 1.00 79.69 95 LEU A CA 1
ATOM 772 C C . LEU A 1 95 ? -9.462 -7.475 22.160 1.00 79.69 95 LEU A C 1
ATOM 774 O O . LEU A 1 95 ? -10.622 -7.516 21.770 1.00 79.69 95 LEU A O 1
ATOM 778 N N . SER A 1 96 ? -9.131 -7.754 23.415 1.00 72.56 96 SER A N 1
ATOM 779 C CA . SER A 1 96 ? -10.090 -8.185 24.431 1.00 72.56 96 SER A CA 1
ATOM 780 C C . SER A 1 96 ? -10.851 -7.002 25.045 1.00 72.56 96 SER A C 1
ATOM 782 O O . SER A 1 96 ? -10.722 -6.754 26.240 1.00 72.56 96 SER A O 1
ATOM 784 N N . PHE A 1 97 ? -11.607 -6.258 24.235 1.00 77.88 97 PHE A N 1
ATOM 785 C CA . PHE A 1 97 ? -12.585 -5.277 24.719 1.00 77.88 97 PHE A CA 1
ATOM 786 C C . PHE A 1 97 ? -13.934 -5.990 24.816 1.00 77.88 97 PHE A C 1
ATOM 788 O O . PHE A 1 97 ? -14.667 -6.085 23.838 1.00 77.88 97 PHE A O 1
ATOM 795 N N . GLN A 1 98 ? -14.211 -6.603 25.966 1.00 73.12 98 GLN A N 1
ATOM 796 C CA . GLN A 1 98 ? -15.377 -7.484 26.129 1.00 73.12 98 GLN A CA 1
ATOM 797 C C . GLN A 1 98 ? -16.421 -6.909 27.084 1.00 73.12 98 GLN A C 1
ATOM 799 O O . GLN A 1 98 ? -17.555 -7.388 27.121 1.00 73.12 98 GLN A O 1
ATOM 804 N N . SER A 1 99 ? -16.061 -5.884 27.859 1.00 85.19 99 SER A N 1
ATOM 805 C CA . SER A 1 99 ? -16.988 -5.212 28.766 1.00 85.19 99 SER A CA 1
ATOM 806 C C . SER A 1 99 ? -17.525 -3.899 28.179 1.00 85.19 99 SER A C 1
ATOM 808 O O . SER A 1 99 ? -16.787 -3.177 27.503 1.00 85.19 99 SER A O 1
ATOM 810 N N . PRO A 1 100 ? -18.785 -3.525 28.476 1.00 86.44 100 PRO A N 1
ATOM 811 C CA . PRO A 1 100 ? -19.328 -2.220 28.094 1.00 86.44 100 PRO A CA 1
ATOM 812 C C . PRO A 1 100 ? -18.457 -1.049 28.565 1.00 86.44 100 PRO A C 1
ATOM 814 O O . PRO A 1 100 ? -18.261 -0.094 27.829 1.00 86.44 100 PRO A O 1
ATOM 817 N N . GLN A 1 101 ? -17.851 -1.161 29.750 1.00 88.56 101 GLN A N 1
ATOM 818 C CA . GLN A 1 101 ? -16.968 -0.133 30.305 1.00 88.56 101 GLN A CA 1
ATOM 819 C C . GLN A 1 101 ? -15.685 0.052 29.481 1.00 88.56 101 GLN A C 1
ATOM 821 O O . GLN A 1 101 ? -15.170 1.162 29.371 1.00 88.56 101 GLN A O 1
ATOM 826 N N . GLU A 1 102 ? -15.147 -1.028 28.912 1.00 84.81 102 GLU A N 1
ATOM 827 C CA . GLU A 1 102 ? -13.993 -0.960 28.012 1.00 84.81 102 GLU A CA 1
ATOM 828 C C . GLU A 1 102 ? -14.363 -0.337 26.664 1.00 84.81 102 GLU A C 1
ATOM 830 O O . GLU A 1 102 ? -13.557 0.409 26.113 1.00 84.81 102 GLU A O 1
ATOM 835 N N . MET A 1 103 ? -15.576 -0.594 26.165 1.00 86.81 103 MET A N 1
ATOM 836 C CA . MET A 1 103 ? -16.092 0.013 24.932 1.00 86.81 103 MET A CA 1
ATOM 837 C C . MET A 1 103 ? -16.400 1.507 25.100 1.00 86.81 103 MET A C 1
ATOM 839 O O . MET A 1 103 ? -16.062 2.302 24.221 1.00 86.81 103 MET A O 1
ATOM 843 N N . ASP A 1 104 ? -16.957 1.914 26.243 1.00 89.31 104 ASP A N 1
ATOM 844 C CA . ASP A 1 104 ? -17.163 3.328 26.583 1.00 89.31 104 ASP A CA 1
ATOM 845 C C . ASP A 1 104 ? -15.822 4.067 26.606 1.00 89.31 104 ASP A C 1
ATOM 847 O O . ASP A 1 104 ? -15.640 5.091 25.948 1.00 89.31 104 ASP A O 1
ATOM 851 N N . LYS A 1 105 ? -14.830 3.483 27.283 1.00 88.00 105 LYS A N 1
ATOM 852 C CA . LYS A 1 105 ? -13.482 4.044 27.347 1.00 88.00 105 LYS A CA 1
ATOM 853 C C . LYS A 1 105 ? -12.801 4.099 25.976 1.00 88.00 105 LYS A C 1
ATOM 855 O O . LYS A 1 105 ? -12.115 5.070 25.674 1.00 88.00 105 LYS A O 1
ATOM 860 N N . LEU A 1 106 ? -12.977 3.076 25.142 1.00 86.50 106 LEU A N 1
ATOM 861 C CA . LEU A 1 106 ? -12.458 3.067 23.773 1.00 86.50 106 LEU A CA 1
ATOM 862 C C . LEU A 1 106 ? -13.065 4.203 22.938 1.00 86.50 106 LEU A C 1
ATOM 864 O O . LEU A 1 106 ? -12.359 4.845 22.163 1.00 86.50 106 LEU A O 1
ATOM 868 N N . SER A 1 107 ? -14.354 4.479 23.134 1.00 87.94 107 SER A N 1
ATOM 869 C CA . SER A 1 107 ? -15.056 5.582 22.476 1.00 87.94 107 SER A CA 1
ATOM 870 C C . SER A 1 107 ? -14.512 6.942 22.924 1.00 87.94 107 SER A C 1
ATOM 872 O O . SER A 1 107 ? -14.290 7.822 22.094 1.00 87.94 107 SER A O 1
ATOM 874 N N . GLU A 1 108 ? -14.229 7.108 24.218 1.00 88.12 108 GLU A N 1
ATOM 875 C CA . GLU A 1 108 ? -13.573 8.308 24.755 1.00 88.12 108 GLU A CA 1
ATOM 876 C C . GLU A 1 108 ? -12.163 8.496 24.166 1.00 88.12 108 GLU A C 1
ATOM 878 O O . GLU A 1 108 ? -11.847 9.570 23.652 1.00 88.12 108 GLU A O 1
ATOM 883 N N . GLU A 1 109 ? -11.339 7.441 24.163 1.00 87.75 109 GLU A N 1
ATOM 884 C CA . GLU A 1 109 ? -9.986 7.459 23.583 1.00 87.75 109 GLU A CA 1
ATOM 885 C C . GLU A 1 109 ? -10.015 7.782 22.076 1.00 87.75 109 GLU A C 1
ATOM 887 O O . GLU A 1 109 ? -9.138 8.486 21.566 1.00 87.75 109 GLU A O 1
ATOM 892 N N . PHE A 1 110 ? -11.039 7.318 21.355 1.00 89.12 110 PHE A N 1
ATOM 893 C CA . PHE A 1 110 ? -11.237 7.652 19.948 1.00 89.12 110 PHE A CA 1
ATOM 894 C C . PHE A 1 110 ? -11.532 9.144 19.744 1.00 89.12 110 PHE A C 1
ATOM 896 O O . PHE A 1 110 ? -10.914 9.780 18.889 1.00 89.12 110 PHE A O 1
ATOM 903 N N . VAL A 1 111 ? -12.410 9.738 20.554 1.00 87.38 111 VAL A N 1
ATOM 904 C CA . VAL A 1 111 ? -12.700 11.181 20.484 1.00 87.38 111 VAL A CA 1
ATOM 905 C C . VAL A 1 111 ? -11.447 12.006 20.787 1.00 87.38 111 VAL A C 1
ATOM 907 O O . VAL A 1 111 ? -11.152 12.971 20.077 1.00 87.38 111 VAL A O 1
ATOM 910 N N . GLU A 1 112 ? -10.661 11.612 21.792 1.00 87.06 112 GLU A N 1
ATOM 911 C CA . GLU A 1 112 ? -9.378 12.258 22.089 1.00 87.06 112 GLU A CA 1
ATOM 912 C C . GLU A 1 112 ? -8.412 12.189 20.901 1.00 87.06 112 GLU A C 1
ATOM 914 O O . GLU A 1 112 ? -7.745 13.176 20.577 1.00 87.06 112 GLU A O 1
ATOM 919 N N . PHE A 1 113 ? -8.360 11.043 20.219 1.00 83.62 113 PHE A N 1
ATOM 920 C CA . PHE A 1 113 ? -7.547 10.869 19.022 1.00 83.62 113 PHE A CA 1
ATOM 921 C C . PHE A 1 113 ? -7.960 11.829 17.901 1.00 83.62 113 PHE A C 1
ATOM 923 O O . PHE A 1 113 ? -7.090 12.475 17.312 1.00 83.62 113 PHE A O 1
ATOM 930 N N . GLN A 1 114 ? -9.259 11.984 17.629 1.00 85.44 114 GLN A N 1
ATOM 931 C CA . GLN A 1 114 ? -9.738 12.910 16.596 1.00 85.44 114 GLN A CA 1
ATOM 932 C C . GLN A 1 114 ? -9.355 14.365 16.897 1.00 85.44 114 GLN A C 1
ATOM 934 O O . GLN A 1 114 ? -8.991 15.116 15.991 1.00 85.44 114 GLN A O 1
ATOM 939 N N . LEU A 1 115 ? -9.391 14.750 18.174 1.00 86.69 115 LEU A N 1
ATOM 940 C CA . LEU A 1 115 ? -9.100 16.107 18.638 1.00 86.69 115 LEU A CA 1
ATOM 941 C C . LEU A 1 115 ? -7.607 16.395 18.836 1.00 86.69 115 LEU A C 1
ATOM 943 O O . LEU A 1 115 ? -7.232 17.553 19.042 1.00 86.69 115 LEU A O 1
ATOM 947 N N . LEU A 1 116 ? -6.745 15.375 18.784 1.00 84.19 116 LEU A N 1
ATOM 948 C CA . LEU A 1 116 ? -5.306 15.549 18.968 1.00 84.19 116 LEU A CA 1
ATOM 949 C C . LEU A 1 116 ? -4.768 16.538 17.931 1.00 84.19 116 LEU A C 1
ATOM 951 O O . LEU A 1 116 ? -5.124 16.430 16.765 1.00 84.19 116 LEU A O 1
ATOM 955 N N . CYS A 1 117 ? -3.897 17.481 18.296 1.00 82.25 117 CYS A N 1
ATOM 956 C CA . CYS A 1 117 ? -3.299 18.377 17.302 1.00 82.25 117 CYS A CA 1
ATOM 957 C C . CYS A 1 117 ? -2.123 17.704 16.568 1.00 82.25 117 CYS A C 1
ATOM 959 O O . CYS A 1 117 ? -1.435 16.843 17.124 1.00 82.25 117 CYS A O 1
ATOM 961 N N . ASP A 1 118 ? -1.846 18.118 15.329 1.00 80.12 118 ASP A N 1
ATOM 962 C CA . ASP A 1 118 ? -0.810 17.499 14.484 1.00 80.12 118 ASP A CA 1
ATOM 963 C C . ASP A 1 118 ? 0.591 17.538 15.117 1.00 80.12 118 ASP A C 1
ATOM 965 O O . ASP A 1 118 ? 1.379 16.598 14.973 1.00 80.12 118 ASP A O 1
ATOM 969 N N . ASP A 1 119 ? 0.912 18.609 15.845 1.00 79.69 119 ASP A N 1
ATOM 970 C CA . ASP A 1 119 ? 2.195 18.739 16.536 1.00 79.69 119 ASP A CA 1
ATOM 971 C C . ASP A 1 119 ? 2.331 17.737 17.682 1.00 79.69 119 ASP A C 1
ATOM 973 O O . ASP A 1 119 ? 3.425 17.224 17.935 1.00 79.69 119 ASP A O 1
ATOM 977 N N . ASP A 1 120 ? 1.233 17.404 18.354 1.00 74.38 120 ASP A N 1
ATOM 978 C CA . ASP A 1 120 ? 1.233 16.406 19.415 1.00 74.38 120 ASP A CA 1
ATOM 979 C C . ASP A 1 120 ? 1.276 14.987 18.850 1.00 74.38 120 ASP A C 1
ATOM 981 O O . ASP A 1 120 ? 2.011 14.159 19.389 1.00 74.38 120 ASP A O 1
ATOM 985 N N . ILE A 1 121 ? 0.636 14.726 17.703 1.00 71.50 121 ILE A N 1
ATOM 986 C CA . ILE A 1 121 ? 0.804 13.465 16.957 1.00 71.50 121 ILE A CA 1
ATOM 987 C C . ILE A 1 121 ? 2.277 13.267 16.617 1.00 71.50 121 ILE A C 1
ATOM 989 O O . ILE A 1 121 ? 2.859 12.213 16.884 1.00 71.50 121 ILE A O 1
ATOM 993 N N . ARG A 1 122 ? 2.922 14.304 16.071 1.00 67.88 122 ARG A N 1
ATOM 994 C CA . ARG A 1 122 ? 4.340 14.240 15.709 1.00 67.88 122 ARG A CA 1
ATOM 995 C C . ARG A 1 122 ? 5.222 13.971 16.924 1.00 67.88 122 ARG A C 1
ATOM 997 O O . ARG A 1 122 ? 6.129 13.147 16.842 1.00 67.88 122 ARG A O 1
ATOM 1004 N N . LYS A 1 123 ? 4.951 14.604 18.067 1.00 68.25 123 LYS A N 1
ATOM 1005 C CA . LYS A 1 123 ? 5.687 14.342 19.316 1.00 68.25 123 LYS A CA 1
ATOM 1006 C C . LYS A 1 123 ? 5.441 12.933 19.861 1.00 68.25 123 LYS A C 1
ATOM 1008 O O . LYS A 1 123 ? 6.371 12.335 20.397 1.00 68.25 123 LYS A O 1
ATOM 1013 N N . GLN A 1 124 ? 4.229 12.399 19.740 1.00 64.69 124 GLN A N 1
ATOM 1014 C CA . GLN A 1 124 ? 3.898 11.059 20.228 1.00 64.69 124 GLN A CA 1
ATOM 1015 C C . GLN A 1 124 ? 4.481 9.950 19.341 1.00 64.69 124 GLN A C 1
ATOM 1017 O O . GLN A 1 124 ? 4.971 8.954 19.868 1.00 64.69 124 GLN A O 1
ATOM 1022 N N . ILE A 1 125 ? 4.498 10.140 18.019 1.00 63.16 125 ILE A N 1
ATOM 1023 C CA . ILE A 1 125 ? 5.043 9.163 17.064 1.00 63.16 125 ILE A CA 1
ATOM 1024 C C . ILE A 1 125 ? 6.572 9.265 16.960 1.00 63.16 125 ILE A C 1
ATOM 1026 O O . ILE A 1 125 ? 7.259 8.246 16.936 1.00 63.16 125 ILE A O 1
ATOM 1030 N N . TYR A 1 126 ? 7.120 10.483 16.919 1.00 58.88 126 TYR A N 1
ATOM 1031 C CA . TYR A 1 126 ? 8.532 10.725 16.592 1.00 58.88 126 TYR A CA 1
ATOM 1032 C C . TYR A 1 126 ? 9.361 11.300 17.754 1.00 58.88 126 TYR A C 1
ATOM 1034 O O . TYR A 1 126 ? 10.586 11.351 17.660 1.00 58.88 126 TYR A O 1
ATOM 1042 N N . GLY A 1 127 ? 8.733 11.752 18.846 1.00 49.34 127 GLY A N 1
ATOM 1043 C CA . GLY A 1 127 ? 9.379 12.584 19.871 1.00 49.34 127 GLY A CA 1
ATOM 1044 C C . GLY A 1 127 ? 9.843 11.881 21.152 1.00 49.34 127 GLY A C 1
ATOM 1045 O O . GLY A 1 127 ? 10.584 12.488 21.925 1.00 49.34 127 GLY A O 1
ATOM 1046 N N . LYS A 1 128 ? 9.465 10.624 21.420 1.00 42.28 128 LYS A N 1
ATOM 1047 C CA . LYS A 1 128 ? 9.939 9.873 22.601 1.00 42.28 128 LYS A CA 1
ATOM 1048 C C . LYS A 1 128 ? 10.156 8.396 22.270 1.00 42.28 128 LYS A C 1
ATOM 1050 O O . LYS A 1 128 ? 9.376 7.809 21.527 1.00 42.28 128 LYS A O 1
ATOM 1055 N N . LYS A 1 129 ? 11.183 7.769 22.876 1.00 43.97 129 LYS A N 1
ATOM 1056 C CA . LYS A 1 129 ? 11.253 6.296 22.990 1.00 43.97 129 LYS A CA 1
ATOM 1057 C C . LYS A 1 129 ? 9.865 5.800 23.424 1.00 43.97 129 LYS A C 1
ATOM 1059 O O . LYS A 1 129 ? 9.321 6.394 24.356 1.00 43.97 129 LYS A O 1
ATOM 1064 N N . PRO A 1 130 ? 9.300 4.772 22.768 1.00 39.75 130 PRO A N 1
ATOM 1065 C CA . PRO A 1 130 ? 7.887 4.435 22.880 1.00 39.75 130 PRO A CA 1
ATOM 1066 C C . PRO A 1 130 ? 7.559 4.050 24.322 1.00 39.75 130 PRO A C 1
ATOM 1068 O O . PRO A 1 130 ? 7.848 2.941 24.765 1.00 39.75 130 PRO A O 1
ATOM 1071 N N . GLN A 1 131 ? 6.983 4.993 25.063 1.00 37.47 131 GLN A N 1
ATOM 1072 C CA . GLN A 1 131 ? 6.394 4.750 26.369 1.00 37.47 131 GLN A CA 1
ATOM 1073 C C . GLN A 1 131 ? 4.955 4.303 26.124 1.00 37.47 131 GLN A C 1
ATOM 1075 O O . GLN A 1 131 ? 4.063 5.108 25.883 1.00 37.47 131 GLN A O 1
ATOM 1080 N N . LEU A 1 132 ? 4.803 2.981 26.086 1.00 43.94 132 LEU A N 1
ATOM 1081 C CA . LEU A 1 132 ? 3.689 2.194 26.615 1.00 43.94 132 LEU A CA 1
ATOM 1082 C C . LEU A 1 132 ? 2.378 2.966 26.875 1.00 43.94 132 LEU A C 1
ATOM 1084 O O . LEU A 1 132 ? 2.111 3.354 28.008 1.00 43.94 132 LEU A O 1
ATOM 1088 N N . LYS A 1 133 ? 1.563 3.142 25.826 1.00 42.53 133 LYS A N 1
ATOM 1089 C CA . LYS A 1 133 ? 0.081 3.158 25.880 1.00 42.53 133 LYS A CA 1
ATOM 1090 C C . LYS A 1 133 ? -0.544 3.181 24.482 1.00 42.53 133 LYS A C 1
ATOM 1092 O O . LYS A 1 133 ? -1.513 2.475 24.257 1.00 42.53 133 LYS A O 1
ATOM 1097 N N . LEU A 1 134 ? 0.118 3.793 23.499 1.00 39.31 134 LEU A N 1
ATOM 1098 C CA . LEU A 1 134 ? -0.197 3.629 22.071 1.00 39.31 134 LEU A CA 1
ATOM 1099 C C . LEU A 1 134 ? 0.689 2.535 21.435 1.00 39.31 134 LEU A C 1
ATOM 1101 O O . LEU A 1 134 ? 1.388 2.752 20.450 1.00 39.31 134 LEU A O 1
ATOM 1105 N N . THR A 1 135 ? 0.776 1.373 22.087 1.00 43.50 135 THR A N 1
ATOM 1106 C CA . THR A 1 135 ? 1.711 0.288 21.714 1.00 43.50 135 THR A CA 1
ATOM 1107 C C . THR A 1 135 ? 1.052 -1.068 21.515 1.00 43.50 135 THR A C 1
ATOM 1109 O O . THR A 1 135 ? 1.765 -2.017 21.211 1.00 43.50 135 THR A O 1
ATOM 1112 N N . LEU A 1 136 ? -0.269 -1.191 21.646 1.00 41.53 136 LEU A N 1
ATOM 1113 C CA . LEU A 1 136 ? -0.952 -2.452 21.335 1.00 41.53 136 LEU A CA 1
ATOM 1114 C C . L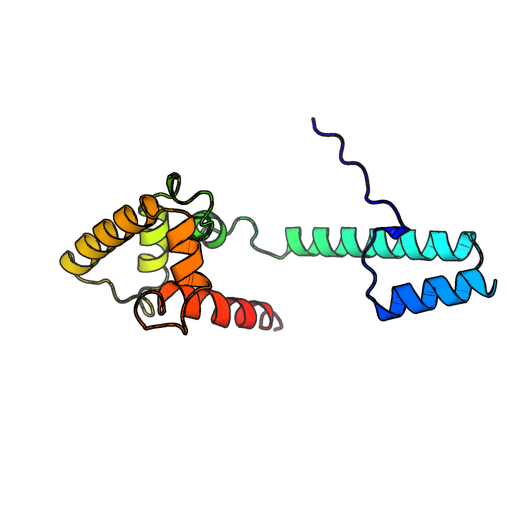EU A 1 136 ? -1.607 -2.412 19.953 1.00 41.53 136 LEU A C 1
ATOM 1116 O O . LEU A 1 136 ? -1.350 -3.313 19.162 1.00 41.53 136 LEU A O 1
ATOM 1120 N N . LEU A 1 137 ? -2.310 -1.331 19.605 1.00 39.94 137 LEU A N 1
ATOM 1121 C CA . LEU A 1 137 ? -2.939 -1.187 18.287 1.00 39.94 137 LEU A CA 1
ATOM 1122 C C . LEU A 1 137 ? -1.912 -0.932 17.169 1.00 39.94 137 LEU A C 1
ATOM 1124 O O . LEU A 1 137 ? -1.872 -1.671 16.193 1.00 39.94 137 LEU A O 1
ATOM 1128 N N . THR A 1 138 ? -0.985 0.014 17.335 1.00 42.91 138 THR A N 1
ATOM 1129 C CA . THR A 1 138 ? -0.036 0.405 16.271 1.00 42.91 138 THR A CA 1
ATOM 1130 C C . THR A 1 138 ? 1.166 -0.530 16.106 1.00 42.91 138 THR A C 1
ATOM 1132 O O . THR A 1 138 ? 1.664 -0.670 14.990 1.00 42.91 138 THR A O 1
ATOM 1135 N N . ARG A 1 139 ? 1.652 -1.202 17.167 1.00 37.59 139 ARG A N 1
ATOM 1136 C CA . ARG A 1 139 ? 2.778 -2.159 17.042 1.00 37.59 139 ARG A CA 1
ATOM 1137 C C . ARG A 1 139 ? 2.345 -3.532 16.526 1.00 37.59 139 ARG A C 1
ATOM 1139 O O . ARG A 1 139 ? 3.082 -4.104 15.727 1.00 37.59 139 ARG A O 1
ATOM 1146 N N . ARG A 1 140 ? 1.170 -4.058 16.899 1.00 38.91 140 ARG A N 1
ATOM 1147 C CA . ARG A 1 140 ? 0.651 -5.277 16.248 1.00 38.91 140 ARG A CA 1
ATOM 1148 C C . ARG A 1 140 ? 0.262 -4.995 14.794 1.00 38.91 140 ARG A C 1
ATOM 1150 O O . ARG A 1 140 ? 0.679 -5.740 13.913 1.00 38.91 140 ARG A O 1
ATOM 1157 N N . ALA A 1 141 ? -0.359 -3.844 14.515 1.00 43.03 141 ALA A N 1
ATOM 1158 C CA . ALA A 1 141 ? -0.754 -3.454 13.159 1.00 43.03 141 ALA A CA 1
ATOM 1159 C C . ALA A 1 141 ? 0.396 -3.057 12.202 1.00 43.03 141 ALA A C 1
ATOM 1161 O O . ALA A 1 141 ? 0.153 -2.807 11.031 1.00 43.03 141 ALA A O 1
ATOM 1162 N N . THR A 1 142 ? 1.657 -3.003 12.632 1.00 41.75 142 THR A N 1
ATOM 1163 C CA . THR A 1 142 ? 2.789 -2.731 11.714 1.00 41.75 142 THR A CA 1
ATOM 1164 C C . THR A 1 142 ? 3.764 -3.895 11.616 1.00 41.75 142 THR A C 1
ATOM 1166 O O . THR A 1 142 ? 4.347 -4.114 10.555 1.00 41.75 142 THR A O 1
ATOM 1169 N N . THR A 1 143 ? 3.908 -4.690 12.679 1.00 35.44 143 THR A N 1
ATOM 1170 C CA . THR A 1 143 ? 4.838 -5.829 12.680 1.00 35.44 143 THR A CA 1
ATOM 1171 C C . THR A 1 143 ? 4.201 -7.105 12.123 1.00 35.44 143 TH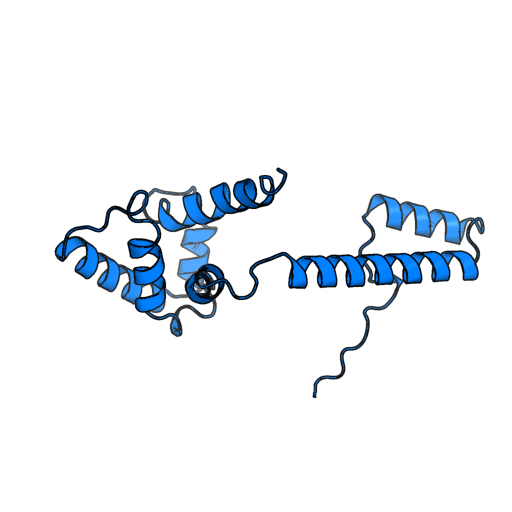R A C 1
ATOM 1173 O O . THR A 1 143 ? 4.880 -7.854 11.427 1.00 35.44 143 THR A O 1
ATOM 1176 N N . GLU A 1 144 ? 2.899 -7.338 12.338 1.00 34.59 144 GLU A N 1
ATOM 1177 C CA . GLU A 1 144 ? 2.209 -8.506 11.759 1.00 34.59 144 GLU A CA 1
ATOM 1178 C C . GLU A 1 144 ? 1.823 -8.288 10.286 1.00 34.59 144 GLU A C 1
ATOM 1180 O O . GLU A 1 144 ? 1.846 -9.232 9.501 1.00 34.59 144 GLU A O 1
ATOM 1185 N N . TRP A 1 145 ? 1.607 -7.041 9.859 1.00 39.59 145 TRP A N 1
ATOM 1186 C CA . TRP A 1 145 ? 1.296 -6.697 8.463 1.00 39.59 145 TRP A CA 1
ATOM 1187 C C . TRP A 1 145 ? 2.485 -6.881 7.517 1.00 39.59 145 TRP A C 1
ATOM 1189 O O . TRP A 1 145 ? 2.307 -7.282 6.369 1.00 39.59 145 TRP A O 1
ATOM 1199 N N . MET A 1 146 ? 3.713 -6.674 8.007 1.00 32.94 146 MET A N 1
ATOM 1200 C CA . MET A 1 146 ? 4.924 -7.013 7.250 1.00 32.94 146 MET A CA 1
ATOM 1201 C C . MET A 1 146 ? 5.188 -8.527 7.181 1.00 32.94 146 MET A C 1
ATOM 1203 O O . MET A 1 146 ? 5.854 -8.973 6.251 1.00 32.94 146 MET A O 1
ATOM 1207 N N . LEU A 1 147 ? 4.661 -9.327 8.118 1.00 32.41 147 LEU A N 1
ATOM 1208 C CA . LEU A 1 147 ? 4.828 -10.788 8.130 1.00 32.41 147 LEU A CA 1
ATOM 1209 C C . LEU A 1 147 ? 3.732 -11.525 7.339 1.00 32.41 147 LEU A C 1
ATOM 1211 O O . LEU A 1 147 ? 4.035 -12.514 6.669 1.00 32.41 147 LEU A O 1
ATOM 1215 N N . PHE A 1 148 ? 2.495 -11.018 7.325 1.00 34.28 148 PHE A N 1
ATOM 1216 C CA . PHE A 1 148 ? 1.404 -11.578 6.513 1.00 34.28 148 PHE A CA 1
ATOM 1217 C C . PHE A 1 148 ? 1.629 -11.407 5.002 1.00 34.28 148 PHE A C 1
ATOM 1219 O O . PHE A 1 148 ? 1.237 -12.270 4.221 1.00 34.28 148 PHE A O 1
ATOM 1226 N N . GLY A 1 149 ? 2.348 -10.360 4.578 1.00 32.66 149 GLY A N 1
ATOM 1227 C CA . GLY A 1 149 ? 2.756 -10.186 3.177 1.00 32.66 149 GLY A CA 1
ATOM 1228 C C . GLY A 1 149 ? 3.796 -11.202 2.675 1.00 32.66 149 GLY A C 1
ATOM 1229 O O . GLY A 1 149 ? 4.022 -11.284 1.472 1.00 32.66 149 GLY A O 1
ATOM 1230 N N . ILE A 1 150 ? 4.425 -11.983 3.565 1.00 34.50 150 ILE A N 1
ATOM 1231 C CA . ILE A 1 150 ? 5.470 -12.968 3.219 1.00 34.50 150 ILE A CA 1
ATOM 1232 C C . ILE A 1 150 ? 4.925 -14.412 3.209 1.00 34.50 150 ILE A C 1
ATOM 1234 O O . ILE A 1 150 ? 5.580 -15.310 2.689 1.00 34.50 150 ILE A O 1
ATOM 1238 N N . THR A 1 151 ? 3.713 -14.663 3.720 1.00 31.98 151 THR A N 1
ATOM 1239 C CA . THR A 1 151 ? 3.177 -16.029 3.909 1.00 31.98 151 THR A CA 1
ATOM 1240 C C . THR A 1 151 ? 1.996 -16.421 3.013 1.00 31.98 151 THR A C 1
ATOM 1242 O O . THR A 1 151 ? 1.427 -17.489 3.210 1.00 31.98 151 THR A O 1
ATOM 1245 N N . PHE A 1 152 ? 1.694 -15.668 1.949 1.00 32.41 152 PHE A N 1
ATOM 1246 C CA . PHE A 1 152 ? 0.881 -16.177 0.828 1.00 32.41 152 PHE A CA 1
ATOM 1247 C C . PHE A 1 152 ? 1.765 -16.872 -0.222 1.00 32.41 152 PHE A C 1
ATOM 1249 O O . PHE A 1 152 ? 1.905 -16.447 -1.368 1.00 32.41 152 PHE A O 1
ATOM 1256 N N . HIS A 1 153 ? 2.403 -17.958 0.208 1.00 39.69 153 HIS A N 1
ATOM 1257 C CA . HIS A 1 153 ? 2.983 -18.981 -0.658 1.00 39.69 153 HIS A CA 1
ATOM 1258 C C . HIS A 1 153 ? 2.752 -20.342 -0.005 1.00 39.69 153 HIS A C 1
ATOM 1260 O O . HIS A 1 153 ? 3.633 -20.857 0.681 1.00 39.69 153 HIS A O 1
ATOM 1266 N N . GLN A 1 154 ? 1.552 -20.888 -0.219 1.00 33.44 154 GLN A N 1
ATOM 1267 C CA . GLN A 1 154 ? 1.288 -22.319 -0.390 1.00 33.44 154 GLN A CA 1
ATOM 1268 C C . GLN A 1 154 ? 0.141 -22.491 -1.381 1.00 33.44 154 GLN A C 1
ATOM 1270 O O . GLN A 1 154 ? -0.835 -21.717 -1.273 1.00 33.44 154 GLN A O 1
#

pLDDT: mean 75.76, std 19.97, range [31.98, 95.5]

Radius of gyration: 22.69 Å; chains: 1; bounding box: 50×41×59 Å

Organism: Paramuricea clavata (NCBI:txid317549)

Foldseek 3Di:
DDDDDDDDLLRDPPDPVVSVVVVVCVVVVVDDPVNSVVVSVVSVVVVVVVVVCCVVPPPCVDPLVVLCCCVPLVCLLVHDVVSVVVCCVVPCVLNVQPDPVSSVVSVVVSVCSNVDDPVVVCCQVPNDDNPPDVCRVVVCVPPVVVVVVVPPDD

Sequence (154 aa):
MSTFTPAKDNSLFIGFVTKTQLCKLIEEGDISPALQNALYKSVRAFYVRTLEYAIDNLPLNDDLLENAKLVNFNRREYAELSEVEYFVNRFELLLSFQSPQEMDKLSEEFVEFQLLCDDDIRKQIYGKKPQLKLTLLTRRATTEWMLFGITFHQ